Protein AF-A0A1I4EW35-F1 (afdb_monomer)

Solvent-accessible surface area (backbone atoms only — not comparable to full-atom values): 5819 Å² total; per-residue (Å²): 140,88,78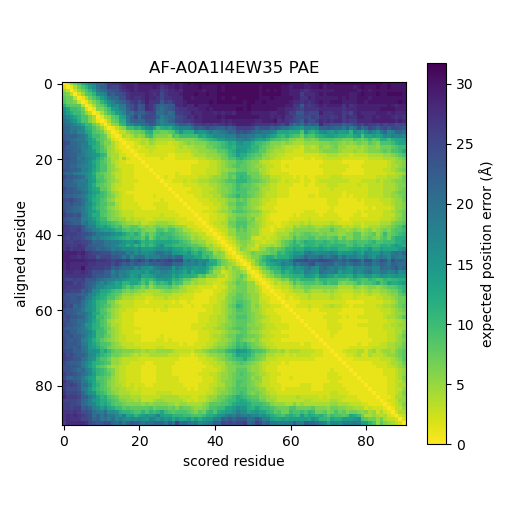,87,74,82,78,79,79,72,80,92,71,85,78,85,73,55,88,57,42,10,73,84,75,65,74,44,51,37,82,43,54,16,62,52,70,74,51,71,50,71,45,66,42,91,89,61,100,35,78,74,46,75,49,76,39,58,59,60,51,41,27,19,74,93,57,43,46,82,54,96,95,40,35,31,39,62,74,57,50,53,53,51,53,55,55,58,77,75,107

Organism: NCBI:txid29563

pLDDT: mean 85.88, std 14.98, range [41.53, 98.44]

Foldseek 3Di:
DDDPPDDPDDPPDDDDQDPQAQPPPRRHHFPDFAFAWPDKDWDFDPPDDTTPDIDTDGPGRGHDPVQWDDDPNGTHGPVVVVVVVVVVVVD

Radius of gyration: 23.53 Å; Cα contacts (8 Å, |Δi|>4): 132; chains: 1; bounding box: 38×26×88 Å

Secondary structure (DSSP, 8-state):
---------------PPPSSB-TTTSSSB--EE-----EEEEEE-SSSSSEEEEEEE----EE-GGG-EEETTEEE-HHHHHHHHHHHTT-

Mean predicted aligned error: 10.0 Å

Structure (mmCIF, N/CA/C/O backbone):
data_AF-A0A1I4EW35-F1
#
_entry.id   AF-A0A1I4EW35-F1
#
loop_
_atom_site.group_PDB
_atom_site.id
_atom_site.type_symbol
_atom_site.label_atom_id
_atom_site.label_alt_id
_atom_site.label_comp_id
_atom_site.label_asym_id
_atom_site.label_entity_id
_atom_site.label_seq_id
_atom_site.pdbx_PDB_ins_code
_atom_site.Cartn_x
_atom_site.Cartn_y
_atom_site.Cartn_z
_atom_site.occupancy
_atom_site.B_iso_or_equiv
_atom_site.auth_seq_id
_atom_site.auth_comp_id
_atom_site.auth_asym_id
_atom_site.auth_atom_id
_atom_site.pdbx_PDB_model_num
ATOM 1 N N . MET A 1 1 ? 0.887 19.326 61.285 1.00 41.53 1 MET A N 1
ATOM 2 C CA . MET A 1 1 ? 1.806 18.905 60.206 1.00 41.53 1 MET A CA 1
ATOM 3 C C . MET A 1 1 ? 1.001 18.044 59.241 1.00 41.53 1 MET A C 1
ATOM 5 O O . MET A 1 1 ? 0.907 16.844 59.442 1.00 41.53 1 MET A O 1
ATOM 9 N N . ASP A 1 2 ? 0.315 18.677 58.286 1.00 43.62 2 ASP A N 1
ATOM 10 C CA . ASP A 1 2 ? -0.503 18.009 57.261 1.00 43.62 2 ASP A CA 1
ATOM 11 C C . ASP A 1 2 ? 0.323 17.989 55.967 1.00 43.62 2 ASP A C 1
ATOM 13 O O . ASP A 1 2 ? 0.536 19.027 55.347 1.00 43.62 2 ASP A O 1
ATOM 17 N N . SER A 1 3 ? 0.866 16.822 55.621 1.00 46.91 3 SER A N 1
ATOM 18 C CA . SER A 1 3 ? 1.627 16.601 54.388 1.00 46.91 3 SER A CA 1
ATOM 19 C C . SER A 1 3 ? 0.947 15.498 53.588 1.00 46.91 3 SER A C 1
ATOM 21 O O . SER A 1 3 ? 1.446 14.376 53.494 1.00 46.91 3 SER A O 1
ATOM 23 N N . ARG A 1 4 ? -0.208 15.818 52.998 1.00 54.31 4 ARG A N 1
ATOM 24 C CA . ARG A 1 4 ? -0.820 15.025 51.925 1.00 54.31 4 ARG A CA 1
ATOM 25 C C . ARG A 1 4 ? 0.086 15.052 50.691 1.00 54.31 4 ARG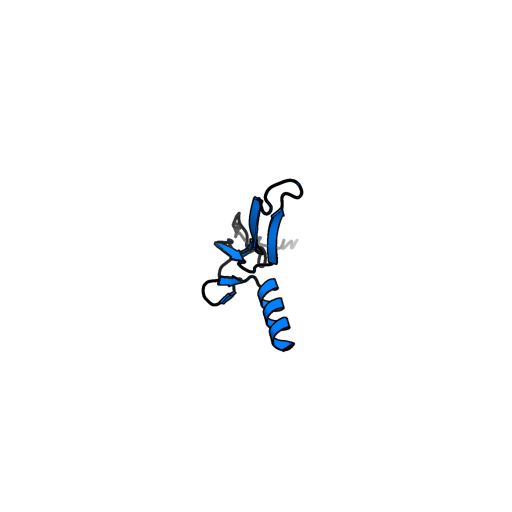 A C 1
ATOM 27 O O . ARG A 1 4 ? -0.062 15.885 49.803 1.00 54.31 4 ARG A O 1
ATOM 34 N N . L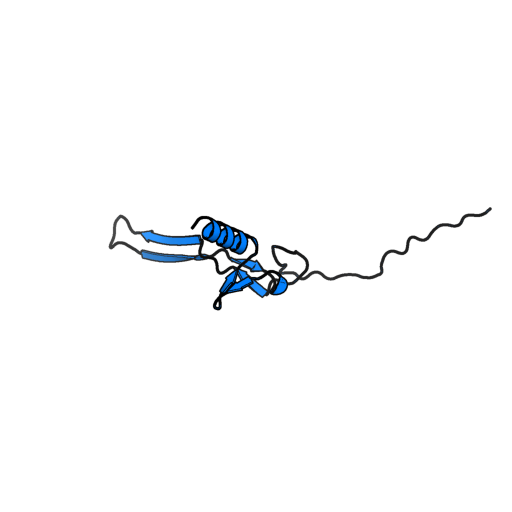YS A 1 5 ? 1.052 14.132 50.646 1.00 54.31 5 LYS A N 1
ATOM 35 C CA . LYS A 1 5 ? 1.797 13.802 49.428 1.00 54.31 5 LYS A CA 1
ATOM 36 C C . LYS A 1 5 ? 0.846 13.060 48.491 1.00 54.31 5 LYS A C 1
ATOM 38 O O . LYS A 1 5 ? 0.545 11.890 48.707 1.00 54.31 5 LYS A O 1
ATOM 43 N N . GLY A 1 6 ? 0.348 13.768 47.480 1.00 51.38 6 GLY A N 1
ATOM 44 C CA . GLY A 1 6 ? -0.373 13.173 46.361 1.00 51.38 6 GLY A CA 1
ATOM 45 C C . GLY A 1 6 ? 0.540 12.200 45.621 1.00 51.38 6 GLY A C 1
ATOM 46 O O . GLY A 1 6 ? 1.470 12.612 44.932 1.00 51.38 6 GLY A O 1
ATOM 47 N N . LEU A 1 7 ? 0.288 10.905 45.796 1.00 56.88 7 LEU A N 1
ATOM 48 C CA . LEU A 1 7 ? 0.826 9.854 44.944 1.00 56.88 7 LEU A CA 1
ATOM 49 C C . LEU A 1 7 ? 0.108 9.949 43.598 1.00 56.88 7 LEU A C 1
ATOM 51 O O . LEU A 1 7 ? -1.058 9.584 43.475 1.00 56.88 7 LEU A O 1
ATOM 55 N N . ILE A 1 8 ? 0.800 10.484 42.597 1.00 58.56 8 ILE A N 1
ATOM 56 C CA . ILE A 1 8 ? 0.369 10.400 41.204 1.00 58.56 8 ILE A CA 1
ATOM 57 C C . ILE A 1 8 ? 0.564 8.933 40.805 1.00 58.56 8 ILE A C 1
ATOM 59 O O . ILE A 1 8 ? 1.698 8.481 40.654 1.00 58.56 8 ILE A O 1
ATOM 63 N N . SER A 1 9 ? -0.525 8.167 40.709 1.00 62.19 9 SER A N 1
ATOM 64 C CA . SER A 1 9 ? -0.488 6.781 40.238 1.00 62.19 9 SER A CA 1
ATOM 65 C C . SER A 1 9 ? -0.008 6.765 38.787 1.00 62.19 9 SER A C 1
ATOM 67 O O . SER A 1 9 ? -0.702 7.272 37.901 1.00 62.19 9 SER A O 1
ATOM 69 N N . MET A 1 10 ? 1.175 6.209 38.526 1.00 64.62 10 MET A N 1
ATOM 70 C CA . MET A 1 10 ? 1.557 5.868 37.157 1.00 64.62 10 MET A CA 1
ATOM 71 C C . MET A 1 10 ? 0.629 4.745 36.676 1.00 64.62 10 MET A C 1
ATOM 73 O O . MET A 1 10 ? 0.355 3.832 37.453 1.00 64.62 10 MET A O 1
ATOM 77 N N . PRO A 1 11 ? 0.098 4.788 35.445 1.00 67.00 11 PRO A N 1
ATOM 78 C CA . PRO A 1 11 ? -0.699 3.678 34.947 1.00 67.00 11 PRO A CA 1
ATOM 79 C C . PRO A 1 11 ? 0.199 2.440 34.799 1.00 67.00 11 PRO A C 1
ATOM 81 O O . PRO A 1 11 ? 1.144 2.458 34.015 1.00 67.00 11 PRO A O 1
ATOM 84 N N . ASP A 1 12 ? -0.128 1.357 35.510 1.00 68.00 12 ASP A N 1
ATOM 85 C CA . ASP A 1 12 ? 0.582 0.060 35.515 1.00 68.00 12 ASP A CA 1
ATOM 86 C C . ASP A 1 12 ? 0.532 -0.699 34.168 1.00 68.00 12 ASP A C 1
ATOM 88 O O . ASP A 1 12 ? 0.802 -1.897 34.085 1.00 68.00 12 ASP A O 1
ATOM 92 N N . THR A 1 13 ? 0.150 -0.041 33.072 1.00 73.56 13 THR A N 1
ATOM 93 C CA . THR A 1 13 ? -0.073 -0.702 31.783 1.00 73.56 13 THR A CA 1
ATOM 94 C C . THR A 1 13 ? 1.140 -0.545 30.871 1.00 73.56 13 THR A C 1
ATOM 96 O O . THR A 1 13 ? 1.266 0.429 30.128 1.00 73.56 13 THR A O 1
ATOM 99 N N . LEU A 1 14 ? 2.026 -1.543 30.890 1.00 77.75 14 LEU A N 1
ATOM 100 C CA . LEU A 1 14 ? 3.065 -1.700 29.874 1.00 77.75 14 LEU A CA 1
ATOM 101 C C . LEU A 1 14 ? 2.418 -2.143 28.550 1.00 77.75 14 LEU A C 1
ATOM 103 O O . LEU A 1 14 ? 2.017 -3.295 28.396 1.00 77.75 14 LEU A O 1
ATOM 107 N N . ILE A 1 15 ? 2.328 -1.237 27.576 1.00 78.12 15 ILE A N 1
ATOM 108 C CA . ILE A 1 15 ? 1.846 -1.562 26.228 1.00 78.12 15 ILE A CA 1
ATOM 109 C C . ILE A 1 15 ? 3.045 -1.968 25.367 1.00 78.12 15 ILE A C 1
ATOM 111 O O . ILE A 1 15 ? 3.850 -1.120 24.976 1.00 78.12 15 ILE A O 1
ATOM 115 N N . LYS A 1 16 ? 3.162 -3.261 25.037 1.00 84.50 16 LYS A N 1
ATOM 116 C CA . LYS A 1 16 ? 4.139 -3.731 24.045 1.00 84.50 16 LYS A CA 1
ATOM 117 C C . LYS A 1 16 ? 3.672 -3.314 22.649 1.00 84.50 16 LYS A C 1
ATOM 119 O O . LYS A 1 16 ? 2.611 -3.735 22.194 1.00 84.50 16 LYS A O 1
ATOM 124 N N . LEU A 1 17 ? 4.462 -2.482 21.974 1.00 88.00 17 LEU A N 1
ATOM 125 C CA . LEU A 1 17 ? 4.225 -2.139 20.573 1.00 88.00 17 LEU A CA 1
ATOM 126 C C . LEU A 1 17 ? 4.738 -3.260 19.654 1.00 88.00 17 LEU A C 1
ATOM 128 O O . LE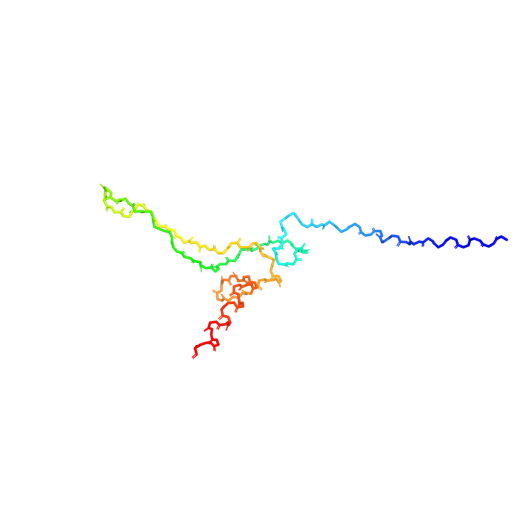U A 1 17 ? 5.729 -3.910 19.994 1.00 88.00 17 LEU A O 1
ATOM 132 N N . PRO A 1 18 ? 4.093 -3.478 18.496 1.00 91.69 18 PRO A N 1
ATOM 133 C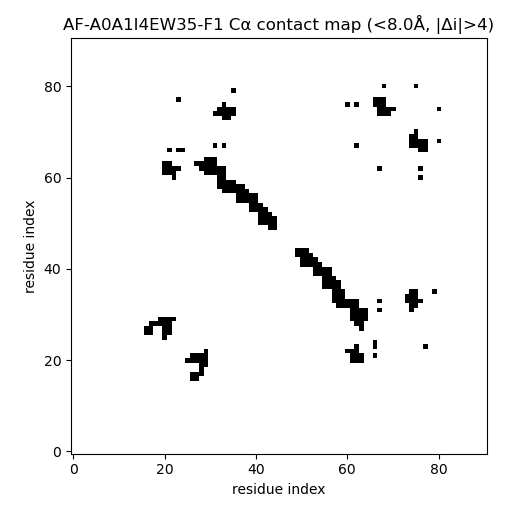 CA . PRO A 1 18 ? 4.589 -4.420 17.500 1.00 91.69 18 PRO A CA 1
ATOM 134 C C . PRO A 1 18 ? 5.919 -3.935 16.914 1.00 91.69 18 PRO A C 1
ATOM 136 O O . PRO A 1 18 ? 6.178 -2.732 16.866 1.00 91.69 18 PRO A O 1
ATOM 139 N N . GLU A 1 19 ? 6.751 -4.869 16.457 1.00 93.06 19 GLU A N 1
ATOM 140 C CA . GLU A 1 19 ? 8.056 -4.561 15.857 1.00 93.06 19 GLU A CA 1
ATOM 141 C C . GLU A 1 19 ? 7.885 -3.967 14.453 1.00 93.06 19 GLU A C 1
ATOM 143 O O . GLU A 1 19 ? 8.375 -2.871 14.171 1.00 93.06 19 GLU A O 1
ATOM 148 N N . ASN A 1 20 ? 7.097 -4.628 13.598 1.00 96.06 20 ASN A N 1
ATOM 149 C CA . ASN A 1 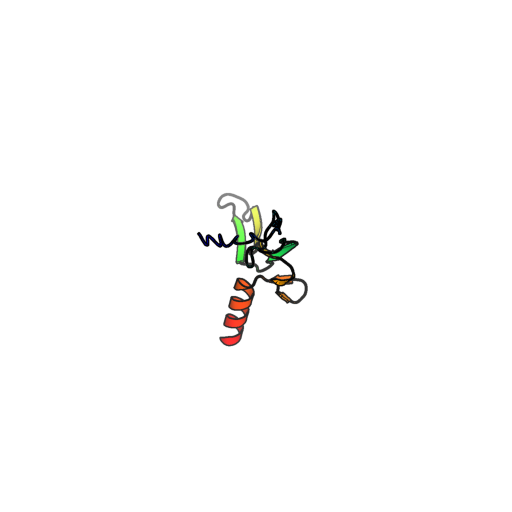20 ? 6.732 -4.111 12.283 1.00 96.06 20 ASN A CA 1
ATOM 150 C C . ASN A 1 20 ? 5.500 -3.207 12.384 1.00 96.06 20 ASN A C 1
ATOM 152 O O . ASN A 1 20 ? 4.359 -3.659 12.301 1.00 96.06 20 ASN A O 1
ATOM 156 N N . ARG A 1 21 ? 5.707 -1.913 12.619 1.00 96.75 21 ARG A N 1
ATOM 157 C CA . ARG A 1 21 ? 4.601 -0.972 12.841 1.00 96.75 21 ARG A CA 1
ATOM 158 C C . ARG A 1 21 ? 4.047 -0.431 11.532 1.00 96.75 21 ARG A C 1
ATOM 160 O O . ARG A 1 21 ? 4.792 -0.036 10.642 1.00 96.75 21 ARG A O 1
ATOM 167 N N . CYS A 1 22 ? 2.725 -0.292 11.478 1.00 98.06 22 CYS A N 1
ATOM 168 C CA . CYS A 1 22 ? 2.046 0.459 10.427 1.00 98.06 22 CYS A CA 1
ATOM 169 C C . CYS A 1 22 ? 2.646 1.862 10.297 1.00 98.06 22 CYS A C 1
ATOM 171 O O . CYS A 1 22 ? 2.632 2.636 11.259 1.00 98.06 22 CYS A O 1
ATOM 173 N N . TYR A 1 23 ? 3.085 2.200 9.084 1.00 98.06 23 TYR A N 1
ATOM 174 C CA . TYR A 1 23 ? 3.714 3.477 8.757 1.00 98.06 23 TYR A CA 1
ATOM 175 C C . TYR A 1 23 ? 2.828 4.685 9.098 1.00 98.06 23 TYR A C 1
ATOM 177 O O . TYR A 1 23 ? 3.328 5.758 9.415 1.00 98.06 23 TYR A O 1
ATOM 185 N N . PHE A 1 24 ? 1.504 4.510 9.054 1.00 97.94 24 PHE A N 1
ATOM 186 C CA . PHE A 1 24 ? 0.543 5.605 9.204 1.00 97.94 24 PHE A CA 1
ATOM 187 C C . PHE A 1 24 ? 0.089 5.822 10.640 1.00 97.94 24 PHE A C 1
ATOM 189 O O . PHE A 1 24 ? 0.015 6.957 11.098 1.00 97.94 24 PHE A O 1
ATOM 196 N N . CYS A 1 25 ? -0.261 4.753 11.359 1.00 97.06 25 CYS A N 1
ATOM 197 C CA . CYS A 1 25 ? -0.803 4.905 12.708 1.00 97.06 25 CYS A CA 1
ATOM 198 C C . CYS A 1 25 ? 0.227 4.667 13.810 1.00 97.06 25 CYS A C 1
ATOM 200 O O . CYS A 1 25 ? -0.034 5.074 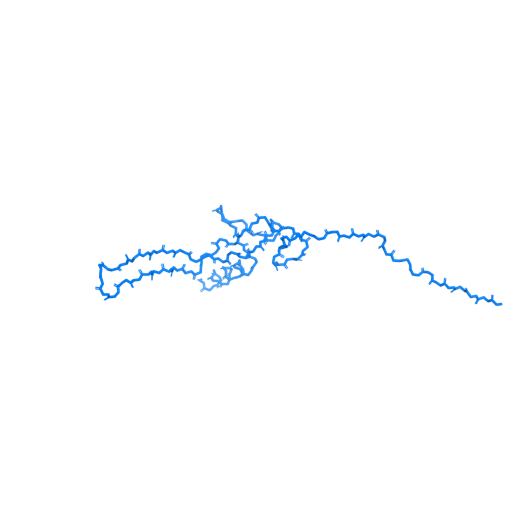14.938 1.00 97.06 25 CYS A O 1
ATOM 202 N N . GLY A 1 26 ? 1.327 3.956 13.532 1.00 95.50 26 GLY A N 1
ATOM 203 C CA . GLY A 1 26 ? 2.351 3.574 14.514 1.00 95.50 26 GLY A CA 1
ATOM 204 C C . GLY A 1 26 ? 1.866 2.683 15.669 1.00 95.50 26 GLY A C 1
ATOM 205 O O . GLY A 1 26 ? 2.654 2.332 16.540 1.00 95.50 26 GLY A O 1
ATOM 206 N N . LYS A 1 27 ? 0.575 2.329 15.704 1.00 94.19 27 LYS A N 1
ATOM 207 C CA . LYS A 1 27 ? -0.098 1.676 16.842 1.00 94.19 27 LYS A CA 1
ATOM 208 C C . LYS A 1 27 ? -0.309 0.176 16.656 1.00 94.19 27 LYS A C 1
ATOM 210 O O . LYS A 1 27 ? -0.525 -0.527 17.632 1.00 94.19 27 LYS A O 1
ATOM 215 N N . ARG A 1 28 ? -0.341 -0.294 15.410 1.00 96.00 28 ARG A N 1
ATOM 216 C CA . ARG A 1 28 ? -0.696 -1.669 15.034 1.00 96.00 28 ARG A CA 1
ATOM 217 C C . ARG A 1 28 ? 0.393 -2.278 14.174 1.00 96.00 28 ARG A C 1
ATOM 219 O O . ARG A 1 28 ? 1.156 -1.541 13.547 1.00 96.00 28 ARG A O 1
ATOM 226 N N . GLU A 1 29 ? 0.417 -3.600 14.141 1.00 97.56 29 GLU A N 1
ATOM 227 C CA . GLU A 1 29 ? 1.297 -4.359 13.267 1.00 97.56 29 GLU A CA 1
ATOM 228 C C . GLU A 1 29 ? 0.919 -4.121 11.804 1.00 97.56 29 GLU A C 1
ATOM 230 O O . GLU A 1 29 ? -0.264 -4.026 11.464 1.00 97.56 29 GLU A O 1
ATOM 235 N N . ALA A 1 30 ? 1.924 -3.943 10.956 1.00 98.19 30 ALA A N 1
ATOM 236 C CA . ALA A 1 30 ? 1.750 -3.909 9.520 1.00 98.19 30 ALA A CA 1
ATOM 237 C C . ALA A 1 30 ? 1.740 -5.339 8.980 1.00 98.19 30 ALA A C 1
ATOM 239 O O . ALA A 1 30 ? 2.736 -6.050 9.080 1.00 98.19 30 ALA A O 1
ATOM 240 N N . THR A 1 31 ? 0.614 -5.730 8.396 1.00 98.12 31 THR A N 1
ATOM 241 C CA . THR A 1 31 ? 0.413 -7.046 7.778 1.00 98.12 31 THR A CA 1
ATOM 242 C C . THR A 1 31 ? 0.305 -6.961 6.257 1.00 98.12 31 THR A C 1
ATOM 244 O O . THR A 1 31 ? 0.309 -7.992 5.597 1.00 98.12 31 THR A O 1
ATOM 247 N N . LEU A 1 32 ? 0.239 -5.745 5.699 1.00 98.06 32 LEU A N 1
ATOM 248 C CA . LEU A 1 32 ? 0.032 -5.476 4.276 1.00 98.06 32 LEU A CA 1
ATOM 249 C C . LEU A 1 32 ? 1.076 -4.483 3.743 1.00 98.06 32 LEU A C 1
ATOM 251 O O . LEU A 1 32 ? 1.653 -3.689 4.500 1.00 98.06 32 LEU A O 1
ATOM 255 N N . LEU A 1 33 ? 1.258 -4.480 2.423 1.00 98.12 33 LEU A N 1
ATOM 256 C CA . LEU A 1 33 ? 2.009 -3.472 1.673 1.00 98.12 33 LEU A CA 1
ATOM 257 C C . LEU A 1 33 ? 1.052 -2.679 0.775 1.00 98.12 33 LEU A C 1
ATOM 259 O O . LEU A 1 33 ? -0.047 -3.120 0.474 1.00 98.12 33 LEU A O 1
ATOM 263 N N . CYS A 1 34 ? 1.448 -1.469 0.383 1.00 98.19 34 CYS A N 1
ATOM 264 C CA . CYS A 1 34 ? 0.658 -0.654 -0.539 1.00 98.19 34 CYS A CA 1
ATOM 265 C C . CYS A 1 34 ? 0.964 -0.994 -2.005 1.00 98.19 34 CYS A C 1
ATOM 267 O O . CYS A 1 34 ? 2.060 -0.693 -2.488 1.00 98.19 34 CYS A O 1
ATOM 269 N N . ASP A 1 35 ? -0.050 -1.439 -2.743 1.00 97.00 35 ASP A N 1
ATOM 270 C CA . ASP A 1 35 ? 0.049 -1.938 -4.123 1.00 97.00 35 ASP A CA 1
ATOM 271 C C . ASP A 1 35 ? 0.071 -0.835 -5.189 1.00 97.00 35 ASP A C 1
ATOM 273 O O . ASP A 1 35 ? 0.078 -1.086 -6.398 1.00 97.00 35 ASP A O 1
ATOM 277 N N . LYS A 1 36 ? 0.082 0.442 -4.784 1.00 96.44 36 LYS A N 1
ATOM 278 C CA . LYS A 1 36 ? 0.075 1.538 -5.758 1.00 96.44 36 LYS A CA 1
ATOM 279 C C . LYS A 1 36 ? 1.369 1.551 -6.575 1.00 96.44 36 LYS A C 1
ATOM 281 O O . LYS A 1 36 ? 2.378 2.088 -6.116 1.00 96.44 36 LYS A O 1
ATOM 286 N N . VAL A 1 37 ? 1.277 1.140 -7.839 1.00 95.00 37 VAL A N 1
ATOM 287 C CA . VAL A 1 37 ? 2.345 1.293 -8.842 1.00 95.00 37 VAL A CA 1
ATOM 288 C C . VAL A 1 37 ? 2.774 2.759 -8.971 1.00 95.00 37 VAL A C 1
ATOM 290 O O . VAL A 1 37 ? 1.938 3.661 -9.116 1.00 95.00 37 VAL A O 1
ATOM 293 N N . LYS A 1 38 ? 4.078 3.016 -8.903 1.00 93.19 38 LYS A N 1
ATOM 294 C CA . LYS A 1 38 ? 4.715 4.334 -9.041 1.00 93.19 38 LYS A CA 1
ATOM 295 C C . LYS A 1 38 ? 5.441 4.510 -10.367 1.00 93.19 38 LYS A C 1
ATOM 297 O O . LYS A 1 38 ? 5.620 5.649 -10.785 1.00 93.19 38 LYS A O 1
ATOM 302 N N . GLY A 1 39 ? 5.815 3.419 -11.021 1.00 90.75 39 GLY A N 1
ATOM 303 C CA . GLY A 1 39 ? 6.481 3.449 -12.313 1.00 90.75 39 GLY A CA 1
ATOM 304 C C . GLY A 1 39 ? 6.960 2.069 -12.738 1.00 90.75 39 GLY A C 1
ATOM 305 O O . GLY A 1 39 ? 6.683 1.070 -12.076 1.00 90.75 39 GLY A O 1
ATOM 306 N N . GLU A 1 40 ? 7.706 2.050 -13.834 1.00 90.38 40 GLU A N 1
ATOM 307 C CA . GLU A 1 40 ? 8.361 0.869 -14.387 1.00 90.38 40 GLU A CA 1
ATOM 308 C C . GLU A 1 40 ? 9.865 1.135 -14.476 1.00 90.38 40 GLU A C 1
ATOM 310 O O . GLU A 1 40 ? 10.288 2.250 -14.788 1.00 90.38 40 GLU A O 1
ATOM 315 N N . ILE A 1 41 ? 10.673 0.111 -14.225 1.00 87.50 41 ILE A N 1
ATOM 316 C CA . ILE A 1 41 ? 12.111 0.120 -14.497 1.00 87.50 41 ILE A CA 1
ATOM 317 C C . ILE A 1 41 ? 12.351 -0.723 -15.737 1.00 87.50 41 ILE A C 1
ATOM 319 O O . ILE A 1 41 ? 11.784 -1.807 -15.874 1.00 87.50 41 ILE A O 1
ATOM 323 N N . ARG A 1 42 ? 13.225 -0.242 -16.621 1.00 86.00 42 ARG A N 1
ATOM 324 C CA . ARG A 1 42 ? 13.755 -1.010 -17.748 1.00 86.00 42 ARG A CA 1
ATOM 325 C C . ARG A 1 42 ? 15.269 -0.871 -17.760 1.00 86.00 42 ARG A C 1
ATOM 327 O O . ARG A 1 42 ? 15.775 0.240 -17.887 1.00 86.00 42 ARG A O 1
ATOM 334 N N . ALA A 1 43 ? 15.980 -1.983 -17.619 1.00 83.50 43 ALA A N 1
ATOM 335 C CA . ALA A 1 43 ? 17.407 -2.030 -17.891 1.00 83.50 43 ALA A CA 1
ATOM 336 C C . ALA A 1 43 ? 17.590 -2.202 -19.400 1.00 83.50 43 ALA A C 1
ATOM 338 O O . ALA A 1 43 ? 17.059 -3.145 -19.985 1.00 83.50 43 ALA A O 1
ATOM 339 N N . ILE A 1 44 ? 18.308 -1.276 -20.031 1.00 83.50 44 ILE A N 1
ATOM 340 C CA . ILE A 1 44 ? 18.548 -1.276 -21.475 1.00 83.50 44 ILE A CA 1
ATOM 341 C C . ILE A 1 44 ? 20.051 -1.395 -21.694 1.00 83.50 44 ILE A C 1
ATOM 343 O O . ILE A 1 44 ? 20.817 -0.597 -21.155 1.00 83.50 44 ILE A O 1
ATOM 347 N N . ASP A 1 45 ? 20.455 -2.379 -22.488 1.00 79.88 45 ASP A N 1
ATOM 348 C CA . ASP A 1 45 ? 21.799 -2.447 -23.038 1.00 79.88 45 ASP A CA 1
ATOM 349 C C . ASP A 1 45 ? 21.881 -1.541 -24.267 1.00 79.88 45 ASP A C 1
ATOM 351 O O . ASP A 1 45 ? 21.228 -1.780 -25.282 1.00 79.88 45 ASP A O 1
ATOM 355 N N . VAL A 1 46 ? 22.675 -0.479 -24.162 1.00 76.06 46 VAL A N 1
ATOM 356 C CA . VAL A 1 46 ? 22.857 0.506 -25.238 1.00 76.06 46 VAL A CA 1
ATOM 357 C C . VAL A 1 46 ? 23.895 0.026 -26.270 1.00 76.06 46 VAL A C 1
ATOM 359 O O . VAL A 1 46 ? 24.000 0.613 -27.343 1.00 76.06 46 VAL A O 1
ATOM 362 N N . GLY A 1 47 ? 24.653 -1.038 -25.969 1.00 75.00 47 GLY A N 1
ATOM 363 C CA . GLY A 1 47 ? 25.685 -1.619 -26.839 1.00 75.00 47 GLY A CA 1
ATOM 364 C C . GLY A 1 47 ? 25.399 -3.047 -27.325 1.00 75.00 47 GLY A C 1
ATOM 365 O O . GLY A 1 47 ? 26.203 -3.594 -28.078 1.00 75.00 47 GLY A O 1
ATOM 366 N N . GLY A 1 48 ? 24.278 -3.644 -26.912 1.00 68.50 48 GLY A N 1
ATOM 367 C CA . GLY A 1 48 ? 23.889 -5.028 -27.204 1.00 68.50 48 GLY A CA 1
ATOM 368 C C . GLY A 1 48 ? 22.422 -5.167 -27.651 1.00 68.50 48 GLY A C 1
ATOM 369 O O . GLY A 1 48 ? 21.861 -4.227 -28.208 1.00 68.50 48 GLY A O 1
ATOM 370 N N . PRO A 1 49 ? 21.767 -6.332 -27.462 1.00 68.19 49 PRO A N 1
ATOM 371 C CA . PRO A 1 49 ? 20.501 -6.678 -28.128 1.00 68.19 49 PRO A CA 1
ATOM 372 C C . PRO A 1 49 ? 19.247 -5.907 -27.652 1.00 68.19 49 PRO A C 1
ATOM 374 O O . PRO A 1 49 ? 18.151 -6.202 -28.127 1.00 68.19 49 PRO A O 1
ATOM 377 N N . GLY A 1 50 ? 19.366 -4.931 -26.741 1.00 77.69 50 GLY A N 1
ATOM 378 C CA . GLY A 1 50 ? 18.253 -4.099 -26.267 1.00 77.69 50 GLY A CA 1
ATOM 379 C C . GLY A 1 50 ? 17.906 -4.289 -24.784 1.00 77.69 50 GLY A C 1
ATOM 380 O O . GLY A 1 50 ? 18.768 -4.157 -23.920 1.00 77.69 50 GLY A O 1
ATOM 381 N N . VAL A 1 51 ? 16.625 -4.513 -24.455 1.00 77.69 51 VAL A N 1
ATOM 382 C CA . VAL A 1 51 ? 16.135 -4.565 -23.057 1.00 77.69 51 VAL A CA 1
ATOM 383 C C . VAL A 1 51 ? 16.645 -5.820 -22.339 1.00 77.69 51 VAL A C 1
ATOM 385 O O . VAL A 1 51 ? 16.348 -6.936 -22.752 1.00 77.69 51 VAL A O 1
ATOM 388 N N . LEU A 1 52 ? 17.365 -5.624 -21.233 1.00 79.62 52 LEU A N 1
ATOM 389 C CA . LEU A 1 52 ? 17.941 -6.682 -20.396 1.00 79.62 52 LEU A CA 1
ATOM 390 C C . LEU A 1 52 ? 16.974 -7.176 -19.317 1.00 79.62 52 LEU A C 1
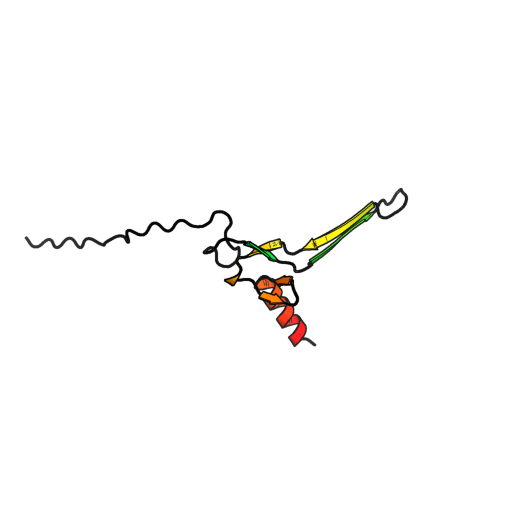ATOM 392 O O . LEU A 1 52 ? 16.946 -8.362 -18.997 1.00 79.62 52 LEU A O 1
ATOM 396 N N . SER A 1 53 ? 16.197 -6.269 -18.724 1.00 83.06 53 SER A N 1
ATOM 397 C CA . SER A 1 53 ? 15.203 -6.608 -17.707 1.00 83.06 53 SER A CA 1
ATOM 398 C C . SER A 1 53 ? 14.167 -5.500 -17.547 1.00 83.06 53 SER A C 1
ATOM 400 O O . SER A 1 53 ? 14.406 -4.338 -17.887 1.00 83.06 53 SER A O 1
ATOM 402 N N . SER A 1 54 ? 13.002 -5.860 -17.013 1.00 86.81 54 SER A N 1
ATOM 403 C CA . SER A 1 54 ? 11.947 -4.915 -16.653 1.00 86.81 54 SER A CA 1
ATOM 404 C C . SER A 1 54 ? 11.362 -5.242 -15.286 1.00 86.81 54 SER A C 1
ATOM 406 O O . SER A 1 54 ? 11.310 -6.408 -14.902 1.00 86.81 54 SER A O 1
ATOM 408 N N . GLY A 1 55 ? 10.881 -4.226 -14.574 1.00 89.50 55 GLY A N 1
ATOM 409 C CA . GLY A 1 55 ? 10.227 -4.383 -13.279 1.00 89.50 55 GLY A CA 1
ATOM 410 C C . GLY A 1 55 ? 9.205 -3.285 -13.012 1.00 89.50 55 GLY A C 1
ATOM 411 O O . GLY A 1 55 ? 9.220 -2.236 -13.656 1.00 89.50 55 GLY A O 1
ATOM 412 N N . ILE A 1 56 ? 8.321 -3.529 -12.050 1.00 92.81 56 ILE A N 1
ATOM 413 C CA . ILE A 1 56 ? 7.332 -2.559 -11.576 1.00 92.81 56 ILE A CA 1
ATOM 414 C C . ILE A 1 56 ? 7.812 -2.018 -10.231 1.00 92.81 56 ILE A C 1
ATOM 416 O O . ILE A 1 56 ? 8.232 -2.785 -9.370 1.00 92.81 56 ILE A O 1
ATOM 420 N N . ILE A 1 57 ? 7.744 -0.700 -10.048 1.00 92.25 57 ILE A N 1
ATOM 421 C CA . ILE A 1 57 ? 7.971 -0.068 -8.746 1.00 92.25 57 ILE A CA 1
ATOM 422 C C . ILE A 1 57 ? 6.611 0.139 -8.088 1.00 92.25 57 ILE A C 1
ATOM 424 O O . ILE A 1 57 ? 5.777 0.883 -8.614 1.00 92.25 57 ILE A O 1
ATOM 428 N N . THR A 1 58 ? 6.397 -0.460 -6.926 1.00 94.88 58 THR A N 1
ATOM 429 C CA . THR A 1 58 ? 5.216 -0.264 -6.078 1.00 94.88 58 THR A CA 1
ATOM 430 C C . THR A 1 58 ? 5.525 0.679 -4.915 1.00 94.88 58 THR A C 1
ATOM 432 O O . THR A 1 58 ? 6.645 1.157 -4.737 1.00 94.88 58 THR A O 1
ATOM 435 N N . CYS A 1 59 ? 4.493 1.091 -4.180 1.00 96.69 59 CYS A N 1
ATOM 436 C CA . CYS A 1 59 ? 4.659 2.037 -3.081 1.00 96.69 59 CYS A CA 1
ATOM 437 C C . CYS A 1 59 ? 5.268 1.377 -1.840 1.00 96.69 59 CYS A C 1
ATOM 439 O O . CYS A 1 59 ? 5.963 2.063 -1.092 1.00 96.69 59 CYS A O 1
ATOM 441 N N . ASP A 1 60 ? 4.909 0.118 -1.579 1.00 96.38 60 ASP A N 1
ATOM 442 C CA . ASP A 1 60 ? 5.439 -0.770 -0.535 1.00 96.38 60 ASP A CA 1
ATOM 443 C C . ASP A 1 60 ? 5.480 -0.192 0.885 1.00 96.38 60 ASP A C 1
ATOM 445 O O . ASP A 1 60 ? 6.187 -0.684 1.761 1.00 96.38 60 ASP A O 1
ATOM 449 N N . LYS A 1 61 ? 4.697 0.857 1.167 1.00 97.94 61 LYS A N 1
ATOM 450 C CA . LYS A 1 61 ? 4.566 1.355 2.538 1.00 97.94 61 LYS A CA 1
ATOM 451 C C . LYS A 1 61 ? 3.887 0.269 3.384 1.00 97.94 61 LYS A C 1
ATOM 453 O O . LYS A 1 61 ? 2.779 -0.124 3.014 1.00 97.94 61 LYS A O 1
ATOM 458 N N . PRO A 1 62 ? 4.482 -0.156 4.515 1.00 98.19 62 PRO A N 1
ATOM 459 C CA . PRO A 1 62 ? 3.880 -1.155 5.387 1.00 98.19 62 PRO A CA 1
ATOM 460 C C . PRO A 1 62 ? 2.668 -0.560 6.107 1.00 98.19 62 PRO A C 1
ATOM 462 O O . PRO A 1 62 ? 2.764 0.478 6.775 1.00 98.19 62 PRO A O 1
ATOM 465 N N . ILE A 1 63 ? 1.510 -1.200 5.967 1.00 98.38 63 ILE A N 1
ATOM 466 C CA . ILE A 1 63 ? 0.235 -0.734 6.519 1.00 98.38 63 ILE A CA 1
ATOM 467 C C . ILE A 1 63 ? -0.468 -1.847 7.299 1.00 98.38 63 ILE A C 1
ATOM 469 O O . ILE A 1 63 ? -0.364 -3.026 6.981 1.00 98.38 63 ILE A O 1
ATOM 473 N N . CYS A 1 64 ? -1.185 -1.473 8.359 1.00 98.38 64 CYS A N 1
ATOM 474 C CA . CYS A 1 64 ? -2.115 -2.389 9.024 1.00 98.38 64 CYS A CA 1
ATOM 475 C C . CYS A 1 64 ? -3.444 -2.425 8.263 1.00 98.38 64 CYS A C 1
ATOM 477 O O . CYS A 1 64 ? -3.846 -1.391 7.726 1.00 98.38 64 CYS A O 1
ATOM 479 N N . GLU A 1 65 ? -4.194 -3.521 8.369 1.00 97.81 65 GLU A N 1
ATOM 480 C CA . GLU A 1 65 ? -5.540 -3.678 7.781 1.00 97.81 65 GLU A CA 1
ATOM 481 C C . GLU A 1 65 ? -6.459 -2.476 8.049 1.00 97.81 65 GLU A C 1
ATOM 483 O O . GLU A 1 65 ? -7.061 -1.923 7.140 1.00 97.81 65 GLU A O 1
ATOM 488 N N . LYS A 1 66 ? -6.481 -1.954 9.285 1.00 98.06 66 LYS A N 1
ATOM 489 C CA . LYS A 1 66 ? -7.327 -0.793 9.638 1.00 98.06 66 LYS A CA 1
ATOM 490 C C . LYS A 1 66 ? -6.967 0.517 8.925 1.00 98.06 66 LYS A C 1
ATOM 492 O O . LYS A 1 66 ? -7.745 1.462 8.980 1.00 98.06 66 LYS A O 1
ATOM 497 N N . CYS A 1 67 ? -5.754 0.633 8.392 1.00 98.31 67 CYS A N 1
ATOM 498 C CA . CYS A 1 67 ? -5.306 1.815 7.653 1.00 98.31 67 CYS A CA 1
ATOM 499 C C . CYS A 1 67 ? -5.307 1.580 6.140 1.00 98.31 67 CYS A C 1
ATOM 501 O O . CYS A 1 67 ? -5.152 2.550 5.401 1.00 98.31 67 CYS A O 1
ATOM 503 N N . ALA A 1 68 ? -5.454 0.335 5.690 1.00 98.25 68 ALA A N 1
ATOM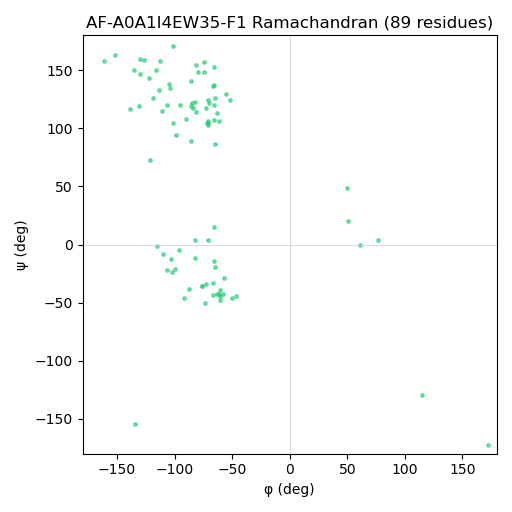 504 C CA . ALA A 1 68 ? -5.563 0.007 4.282 1.00 98.25 68 ALA A CA 1
ATOM 505 C C . ALA A 1 68 ? -6.948 0.388 3.747 1.00 98.25 68 ALA A C 1
ATOM 507 O O . ALA A 1 68 ? -7.949 0.379 4.462 1.00 98.25 68 ALA A O 1
ATOM 508 N N . THR A 1 69 ? -6.999 0.761 2.472 1.00 98.38 69 THR A N 1
ATOM 509 C CA . THR A 1 69 ? -8.239 0.815 1.696 1.00 98.38 69 THR A CA 1
ATOM 510 C C . THR A 1 69 ? -8.176 -0.284 0.651 1.00 98.38 69 THR A C 1
ATOM 512 O O . THR A 1 69 ? -7.326 -0.227 -0.235 1.00 98.38 69 THR A O 1
ATOM 515 N N . HIS A 1 70 ? -9.076 -1.256 0.770 1.00 97.69 70 HIS A N 1
ATOM 516 C CA . HIS A 1 70 ? -9.190 -2.388 -0.143 1.00 97.69 70 HIS A CA 1
ATOM 517 C C . HIS A 1 70 ? -10.040 -1.997 -1.356 1.00 97.69 70 HIS A C 1
ATOM 519 O O . HIS A 1 70 ? -11.192 -1.583 -1.197 1.00 97.69 70 HIS A O 1
ATOM 525 N N . ILE A 1 71 ? -9.478 -2.102 -2.560 1.00 94.56 71 ILE A N 1
ATOM 526 C CA . ILE A 1 71 ? -10.178 -1.830 -3.822 1.00 94.56 71 ILE A CA 1
ATOM 527 C C . ILE A 1 71 ? -9.772 -2.906 -4.823 1.00 94.56 71 ILE A C 1
ATOM 529 O O . ILE A 1 71 ? -8.605 -2.976 -5.193 1.00 94.56 71 ILE A O 1
ATOM 533 N N . ASP A 1 72 ? -10.740 -3.709 -5.267 1.00 93.06 72 ASP A N 1
ATOM 534 C CA . ASP A 1 72 ? -10.567 -4.707 -6.334 1.00 93.06 72 ASP A CA 1
ATOM 535 C C . ASP A 1 72 ? -9.348 -5.634 -6.139 1.00 93.06 72 ASP A C 1
ATOM 537 O O . ASP A 1 72 ? -8.504 -5.796 -7.014 1.00 93.06 72 ASP A O 1
ATOM 541 N N . GLY A 1 73 ? -9.212 -6.193 -4.932 1.00 94.69 73 GLY A N 1
ATOM 542 C CA . GLY A 1 73 ? -8.123 -7.116 -4.593 1.00 94.69 73 GLY A CA 1
ATOM 543 C C . GLY A 1 73 ? -6.759 -6.468 -4.336 1.00 94.69 73 GLY A C 1
ATOM 544 O O . GLY A 1 73 ? -5.804 -7.199 -4.103 1.00 94.69 73 GLY A O 1
ATOM 545 N N . ALA A 1 74 ? -6.666 -5.135 -4.351 1.00 95.94 74 ALA A N 1
ATOM 546 C CA . ALA A 1 74 ? -5.446 -4.395 -4.047 1.00 95.94 74 ALA A CA 1
ATOM 547 C C . ALA A 1 74 ? -5.583 -3.518 -2.793 1.00 95.94 74 ALA A C 1
ATOM 549 O O . ALA A 1 74 ? -6.652 -2.965 -2.495 1.00 95.94 74 ALA A O 1
ATOM 550 N N . ASP A 1 75 ? -4.455 -3.332 -2.112 1.00 98.19 75 ASP A N 1
ATOM 551 C CA . ASP A 1 75 ? -4.340 -2.619 -0.850 1.00 98.19 75 ASP A CA 1
ATOM 552 C C . ASP A 1 75 ? -3.682 -1.257 -1.039 1.00 98.19 75 ASP A C 1
ATOM 554 O O . ASP A 1 75 ? -2.533 -1.122 -1.461 1.00 98.19 75 ASP A O 1
ATOM 558 N N . TYR A 1 76 ? -4.404 -0.194 -0.686 1.00 98.06 76 TYR A N 1
ATOM 559 C CA . TYR A 1 76 ? -3.915 1.171 -0.845 1.00 98.06 76 TYR A CA 1
ATOM 560 C C . TYR A 1 76 ? -3.696 1.857 0.496 1.00 98.06 76 TYR A C 1
ATOM 562 O O . TYR A 1 76 ? -4.567 1.880 1.368 1.00 98.06 76 TYR A O 1
ATOM 570 N N . CYS A 1 77 ? -2.536 2.497 0.640 1.00 98.44 77 CYS A N 1
ATOM 571 C CA . CYS A 1 77 ? -2.253 3.334 1.795 1.00 98.44 77 CYS A CA 1
ATOM 572 C C . CYS A 1 77 ? -3.003 4.680 1.741 1.00 98.44 77 CYS A C 1
ATOM 574 O O . CYS A 1 77 ? -3.314 5.160 0.642 1.00 98.44 77 CYS A O 1
ATOM 576 N N . PRO A 1 78 ? -3.220 5.343 2.895 1.00 98.12 78 PRO A N 1
ATOM 577 C CA . PRO A 1 78 ? -3.941 6.616 2.969 1.00 98.12 78 PRO A CA 1
ATOM 578 C C . PRO A 1 78 ? -3.451 7.683 1.977 1.00 98.12 78 PRO A C 1
ATOM 580 O O . PRO A 1 78 ? -4.263 8.248 1.244 1.00 98.12 78 PRO A O 1
ATOM 583 N N . ASP A 1 79 ? -2.132 7.879 1.857 1.00 97.69 79 ASP A N 1
ATOM 584 C CA . ASP A 1 79 ? -1.549 8.858 0.922 1.00 97.69 79 ASP A CA 1
ATOM 585 C C . ASP A 1 79 ? -1.911 8.568 -0.543 1.00 97.69 79 ASP A C 1
ATOM 587 O O . ASP A 1 79 ? -2.112 9.475 -1.354 1.00 97.69 79 ASP A O 1
ATOM 591 N N . CYS A 1 80 ? -1.930 7.288 -0.930 1.00 97.00 80 CYS A N 1
ATOM 592 C CA . CYS A 1 80 ? -2.221 6.901 -2.308 1.00 97.00 80 CYS A CA 1
ATOM 593 C C . CYS A 1 80 ? -3.715 7.012 -2.612 1.00 97.00 80 CYS A C 1
ATOM 595 O O . CYS A 1 80 ? -4.070 7.441 -3.709 1.00 97.00 80 CYS A O 1
ATOM 597 N N . VAL A 1 81 ? -4.576 6.709 -1.641 1.00 96.44 81 VAL A N 1
ATOM 598 C CA . VAL A 1 81 ? -6.028 6.899 -1.754 1.00 96.44 81 VAL A CA 1
ATOM 599 C C . VAL A 1 81 ? -6.378 8.375 -1.911 1.00 96.44 81 VAL A C 1
ATOM 601 O O . VAL A 1 81 ? -7.202 8.722 -2.756 1.00 96.44 81 VAL A O 1
ATOM 604 N N . GLU A 1 82 ? -5.741 9.262 -1.146 1.00 96.00 82 GLU A N 1
ATOM 605 C CA . GLU A 1 82 ? -5.963 10.704 -1.274 1.00 96.00 82 GLU A CA 1
ATOM 606 C C . GLU A 1 82 ? -5.598 11.203 -2.681 1.00 96.00 82 GLU A C 1
ATOM 608 O O . GLU A 1 82 ? -6.379 11.904 -3.328 1.00 96.00 82 GLU A O 1
ATOM 613 N N . LYS A 1 83 ? -4.455 10.754 -3.215 1.00 93.62 83 LYS A N 1
ATOM 614 C CA . LYS A 1 83 ? -4.037 11.065 -4.591 1.00 93.62 83 LYS A CA 1
ATOM 615 C C . LYS A 1 83 ? -5.021 10.533 -5.635 1.00 93.62 83 LYS A C 1
ATOM 617 O O . LYS A 1 83 ? -5.342 11.253 -6.578 1.00 93.62 83 LYS A O 1
ATOM 622 N N . LEU A 1 84 ? -5.526 9.308 -5.466 1.00 89.25 84 LEU A N 1
ATOM 623 C CA . LEU A 1 84 ? -6.540 8.730 -6.355 1.00 89.25 84 LEU A CA 1
ATOM 624 C C . LEU A 1 84 ? -7.827 9.567 -6.353 1.00 89.25 84 LEU A C 1
ATOM 626 O O . LEU A 1 84 ? -8.312 9.941 -7.420 1.00 89.25 84 LEU A O 1
ATOM 630 N N . LYS A 1 85 ? -8.331 9.941 -5.170 1.00 89.94 85 LYS A N 1
ATOM 631 C CA . LYS A 1 85 ? -9.517 10.803 -5.026 1.00 89.94 85 LYS A CA 1
ATOM 632 C C . LYS A 1 85 ? -9.329 12.154 -5.717 1.00 89.94 85 LYS A C 1
ATOM 634 O O . LYS A 1 85 ? -10.234 12.621 -6.406 1.00 89.94 85 LYS A O 1
ATOM 639 N N . ASN A 1 86 ? -8.154 12.764 -5.571 1.00 90.19 86 ASN A N 1
ATOM 640 C CA . ASN A 1 86 ? -7.847 14.052 -6.194 1.00 90.19 86 ASN A CA 1
ATOM 641 C C . ASN A 1 86 ? -7.774 13.969 -7.724 1.00 90.19 86 ASN A C 1
ATOM 643 O O . ASN A 1 86 ? -8.167 14.918 -8.398 1.00 90.19 86 ASN A O 1
ATOM 647 N N . ASN A 1 87 ? -7.326 12.841 -8.278 1.00 83.25 87 ASN A N 1
ATOM 648 C CA . ASN A 1 87 ? -7.299 12.634 -9.726 1.00 83.25 87 ASN A CA 1
ATOM 649 C C . ASN A 1 87 ? -8.697 12.410 -10.316 1.00 83.25 87 ASN A C 1
ATOM 651 O O . ASN A 1 87 ? -8.959 12.868 -11.423 1.00 83.25 87 ASN A O 1
ATOM 655 N N . ILE A 1 88 ? -9.601 11.754 -9.581 1.00 79.50 88 ILE A N 1
ATOM 656 C CA . ILE A 1 88 ? -10.997 11.571 -10.012 1.00 79.50 88 ILE A CA 1
ATOM 657 C C . ILE A 1 88 ? -11.734 12.913 -10.044 1.00 79.50 88 ILE A C 1
ATOM 659 O O . ILE A 1 88 ? -12.412 13.201 -11.015 1.00 79.50 88 ILE A O 1
ATOM 663 N N . ARG A 1 89 ? -11.559 13.766 -9.026 1.00 75.75 89 ARG A N 1
ATOM 664 C CA . ARG A 1 89 ? -12.220 15.087 -8.939 1.00 75.75 89 ARG A CA 1
ATOM 665 C C . ARG A 1 89 ? -11.786 16.098 -10.009 1.00 75.75 89 ARG A C 1
ATOM 667 O O . ARG A 1 89 ? -12.398 17.153 -10.117 1.00 75.75 89 ARG A O 1
ATOM 674 N N . ARG A 1 90 ? -10.685 15.830 -10.714 1.00 68.56 90 ARG A N 1
ATOM 675 C CA . ARG A 1 90 ? -10.156 16.675 -11.798 1.00 68.56 90 ARG A CA 1
ATOM 676 C C . ARG A 1 90 ? -10.596 16.210 -13.190 1.00 68.56 90 ARG A C 1
ATOM 678 O O . ARG A 1 90 ? -10.230 16.862 -14.164 1.00 68.56 90 ARG A O 1
ATOM 685 N N . ARG A 1 91 ? -11.301 15.082 -13.280 1.00 53.62 91 ARG A N 1
ATOM 686 C CA . ARG A 1 91 ? -12.020 14.645 -14.479 1.00 53.62 91 ARG A CA 1
ATOM 687 C C . ARG A 1 91 ? -13.462 15.116 -14.400 1.00 53.62 91 ARG A C 1
ATOM 689 O O . ARG A 1 91 ? -13.999 15.406 -15.485 1.00 53.62 91 ARG A O 1
#

Sequence (91 aa):
MDSRKGLISMPDTLIKLPENRCYFCGKREATLLCDKVKGEIRAIDVGGPGVLSSGIITCDKPICEKCATHIDGADYCPDCVEKLKNNIRRR

Nearest PDB structures (foldseek):
  5xxu-assembly1_V  TM=2.297E-01  e=5.198E+00  Toxoplasma gondii